Protein AF-A0A5D6XZL4-F1 (afdb_monomer)

Foldseek 3Di:
DDDPVPDPVVVVVVVQVVQQVPADAAEAECPAPHDHVVNSVVSQVSHHHDHYYYHPDDHDPCCPVCVVVVVVRVVVRVVVVVVVVVVDPDD

Structure (mmCIF, N/CA/C/O backbone):
data_AF-A0A5D6XZL4-F1
#
_entry.id   AF-A0A5D6XZL4-F1
#
loop_
_atom_site.group_PDB
_atom_site.id
_atom_site.type_symbol
_atom_site.label_atom_id
_atom_site.label_alt_id
_atom_site.label_comp_id
_atom_site.label_asym_id
_atom_site.label_entity_id
_atom_site.label_seq_id
_atom_site.pdbx_PDB_ins_code
_atom_site.Cartn_x
_atom_site.Cartn_y
_atom_site.Cartn_z
_atom_site.occupancy
_atom_site.B_iso_or_equiv
_atom_site.auth_seq_id
_atom_site.auth_comp_id
_atom_site.auth_asym_id
_atom_site.auth_atom_id
_atom_site.pdbx_PDB_model_num
ATOM 1 N N . LEU A 1 1 ? -3.929 0.447 -17.547 1.00 41.22 1 LEU A N 1
ATOM 2 C CA . LEU A 1 1 ? -3.243 1.705 -17.901 1.00 41.22 1 LEU A CA 1
ATOM 3 C C . LEU A 1 1 ? -4.137 2.865 -17.456 1.00 41.22 1 LEU A C 1
ATOM 5 O O . LEU A 1 1 ? -4.964 3.332 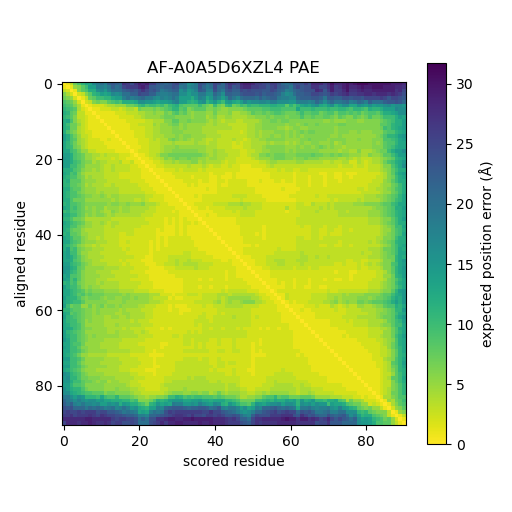-18.232 1.00 41.22 1 LEU A O 1
ATOM 9 N N . ILE A 1 2 ? -4.078 3.231 -16.174 1.00 38.47 2 ILE A N 1
ATOM 10 C CA . ILE A 1 2 ? -4.801 4.399 -15.651 1.00 38.47 2 ILE A CA 1
ATOM 11 C C . ILE A 1 2 ? -3.946 5.616 -15.997 1.00 38.47 2 ILE A C 1
ATOM 13 O O . ILE A 1 2 ? -2.748 5.636 -15.732 1.00 38.47 2 ILE A O 1
ATOM 17 N N . ARG A 1 3 ? -4.545 6.567 -16.711 1.00 42.91 3 ARG A N 1
ATOM 18 C CA . ARG A 1 3 ? -3.860 7.736 -17.253 1.00 42.91 3 ARG A CA 1
ATOM 19 C C . ARG A 1 3 ? -3.654 8.757 -16.137 1.00 42.91 3 ARG A C 1
ATOM 21 O O . ARG A 1 3 ? -4.618 9.352 -15.671 1.00 42.91 3 ARG A O 1
ATOM 28 N N . THR A 1 4 ? -2.398 9.024 -15.798 1.00 55.00 4 THR A N 1
ATOM 29 C CA . THR A 1 4 ? -1.960 10.184 -15.001 1.00 55.00 4 THR A CA 1
ATOM 30 C C . THR A 1 4 ? -2.505 11.520 -15.531 1.00 55.00 4 THR A C 1
ATOM 32 O O . THR A 1 4 ? -2.612 12.474 -14.774 1.00 55.00 4 THR A O 1
ATOM 35 N N . SER A 1 5 ? -2.943 11.591 -16.797 1.00 57.62 5 SER A N 1
ATOM 36 C CA . SER A 1 5 ? -3.575 12.781 -17.384 1.00 57.62 5 SER A CA 1
ATOM 37 C C . SER A 1 5 ? -5.059 12.992 -17.047 1.00 57.62 5 SER A C 1
ATOM 39 O O . SER A 1 5 ? -5.595 14.042 -17.388 1.00 57.62 5 SER A O 1
ATOM 41 N N . SER A 1 6 ? -5.740 12.031 -16.410 1.00 66.06 6 SER A N 1
ATOM 42 C CA . SER A 1 6 ? -7.148 12.172 -15.992 1.00 66.06 6 SER A CA 1
ATOM 43 C C . SER A 1 6 ? -7.359 12.048 -14.484 1.00 66.06 6 SER A C 1
ATOM 45 O O . SER A 1 6 ? -8.502 12.037 -14.031 1.00 66.06 6 SER A O 1
ATOM 47 N N . THR A 1 7 ? -6.286 11.903 -13.707 1.00 72.62 7 THR A N 1
ATOM 48 C CA . THR A 1 7 ? -6.389 11.838 -12.250 1.00 72.62 7 THR A CA 1
ATOM 49 C C . THR A 1 7 ? -6.687 13.231 -11.709 1.00 72.62 7 THR A C 1
ATOM 51 O O . THR A 1 7 ? -5.868 14.140 -11.817 1.00 72.62 7 THR A O 1
ATOM 54 N N . ASP A 1 8 ? -7.865 13.394 -11.114 1.00 81.50 8 ASP A N 1
ATOM 55 C CA . ASP A 1 8 ? -8.205 14.585 -10.342 1.00 81.50 8 ASP A CA 1
ATOM 56 C C . ASP A 1 8 ? -7.542 14.485 -8.959 1.00 81.50 8 ASP A C 1
ATOM 58 O O . ASP A 1 8 ? -8.066 13.872 -8.024 1.00 81.50 8 ASP A O 1
ATOM 62 N N . TYR A 1 9 ? -6.340 15.050 -8.853 1.00 76.94 9 TYR A N 1
ATOM 63 C CA . TYR A 1 9 ? -5.564 15.048 -7.614 1.00 76.94 9 TYR A CA 1
ATOM 64 C C . TYR A 1 9 ? -6.223 15.877 -6.502 1.00 76.94 9 TYR A C 1
ATOM 66 O O . TYR A 1 9 ? -6.060 15.546 -5.330 1.00 76.94 9 TYR A O 1
ATOM 74 N N . GLU A 1 10 ? -7.018 16.897 -6.839 1.00 85.06 10 GLU A N 1
ATOM 75 C CA . GLU A 1 10 ? -7.774 17.684 -5.855 1.00 85.06 10 GLU A CA 1
ATOM 76 C C . GLU A 1 10 ? -8.892 16.848 -5.228 1.00 85.06 10 GLU A C 1
ATOM 78 O O . GLU A 1 10 ? -9.114 16.869 -4.014 1.00 85.06 10 GLU A O 1
ATOM 83 N N . LEU A 1 11 ? -9.600 16.061 -6.041 1.00 85.62 11 LEU A N 1
ATOM 84 C CA . LEU A 1 11 ? -10.569 15.097 -5.531 1.00 85.62 11 LEU A CA 1
ATOM 85 C C . LEU A 1 11 ? -9.896 14.037 -4.652 1.00 85.62 11 LEU A C 1
ATOM 87 O O . LEU A 1 11 ? -10.391 13.770 -3.556 1.00 85.62 11 LEU A O 1
ATOM 91 N N . LEU A 1 12 ? -8.768 13.477 -5.095 1.00 82.75 12 LEU A N 1
ATOM 92 C CA . LEU A 1 12 ? -8.030 12.467 -4.337 1.00 82.75 12 LEU A CA 1
ATOM 93 C C . LEU A 1 12 ? -7.561 13.004 -2.976 1.00 82.75 12 LEU A C 1
ATOM 95 O O . LEU A 1 12 ? -7.748 12.336 -1.960 1.00 82.75 12 LEU A O 1
ATOM 99 N N . ASN A 1 13 ? -7.031 14.228 -2.928 1.00 85.62 13 ASN A N 1
ATOM 100 C CA . ASN A 1 13 ? -6.591 14.858 -1.682 1.00 85.62 13 ASN A CA 1
ATOM 101 C C . ASN A 1 13 ? -7.758 15.107 -0.719 1.00 85.62 13 ASN A C 1
ATOM 103 O O . ASN A 1 13 ? -7.656 14.765 0.459 1.00 85.62 13 ASN A O 1
ATOM 107 N N . ARG A 1 14 ? -8.899 15.612 -1.211 1.00 89.25 14 ARG A N 1
ATOM 108 C CA . ARG A 1 14 ? -10.104 15.796 -0.380 1.00 89.25 14 ARG A CA 1
ATOM 109 C C . ARG A 1 14 ? -10.630 14.475 0.176 1.00 89.25 14 ARG A C 1
ATOM 111 O O . ARG A 1 14 ? -11.037 14.407 1.333 1.00 89.25 14 ARG A O 1
ATOM 118 N N . GLN A 1 15 ? -10.621 13.418 -0.635 1.00 87.88 15 GLN A N 1
ATOM 119 C CA . GLN A 1 15 ? -11.019 12.084 -0.186 1.00 87.88 15 GLN A CA 1
ATOM 120 C C . GLN A 1 15 ? -10.057 11.549 0.876 1.00 87.88 15 GLN A C 1
ATOM 122 O O . GLN A 1 15 ? -10.508 11.066 1.911 1.00 87.88 15 GLN A O 1
ATOM 127 N N . ARG A 1 16 ? -8.745 11.687 0.665 1.00 87.50 16 ARG A N 1
ATOM 128 C CA . ARG A 1 16 ? -7.726 11.316 1.652 1.00 87.50 16 ARG A CA 1
ATOM 129 C C . ARG A 1 16 ? -7.954 12.041 2.979 1.00 87.50 16 ARG A C 1
ATOM 131 O O . ARG A 1 16 ? -7.990 11.389 4.016 1.00 87.50 16 ARG A O 1
ATOM 138 N N . GLU A 1 17 ? -8.160 13.358 2.954 1.00 89.25 17 GLU A N 1
ATOM 139 C CA . GLU A 1 17 ? -8.441 14.168 4.150 1.00 89.25 17 GLU A CA 1
ATOM 140 C C . GLU A 1 17 ? -9.680 13.683 4.906 1.00 89.25 17 GLU A C 1
ATOM 142 O O . GLU A 1 17 ? -9.628 13.497 6.124 1.00 89.25 17 GLU A O 1
ATOM 147 N N . ALA A 1 18 ? -10.766 13.393 4.186 1.00 90.06 18 ALA A N 1
ATOM 148 C CA . ALA A 1 18 ? -11.991 12.862 4.777 1.00 90.06 18 ALA A CA 1
ATOM 149 C C . ALA A 1 18 ? -11.793 11.480 5.430 1.00 90.06 18 ALA A C 1
ATOM 151 O O . ALA A 1 18 ? -12.499 11.141 6.378 1.00 90.06 18 ALA A O 1
ATOM 152 N N . LEU A 1 19 ? -10.825 10.692 4.956 1.00 88.69 19 LEU A N 1
ATOM 153 C CA . LEU A 1 19 ? -10.536 9.333 5.423 1.00 88.69 19 LEU A CA 1
ATOM 154 C C . LEU A 1 19 ? -9.407 9.269 6.464 1.00 88.69 19 LEU A C 1
ATOM 156 O O . LEU A 1 19 ? -9.055 8.179 6.909 1.00 88.69 19 LEU A O 1
ATOM 160 N N . THR A 1 20 ? -8.877 10.410 6.919 1.00 87.81 20 THR A N 1
ATOM 161 C CA . THR A 1 20 ? -7.780 10.475 7.909 1.00 87.81 20 THR A CA 1
ATOM 162 C C . THR A 1 20 ? -8.094 9.834 9.257 1.00 87.81 20 THR A C 1
ATOM 164 O O . THR A 1 20 ? -7.174 9.636 10.037 1.00 87.81 20 THR A O 1
ATOM 167 N N . HIS A 1 21 ? -9.351 9.491 9.544 1.00 87.19 21 HIS A N 1
ATOM 168 C CA . HIS A 1 21 ? -9.788 8.809 10.767 1.00 87.19 21 HIS A CA 1
ATOM 169 C C . HIS A 1 21 ? -9.917 7.281 10.610 1.00 87.19 21 HIS A C 1
ATOM 171 O O . HIS A 1 21 ? -10.222 6.585 11.578 1.00 87.19 21 HIS A O 1
ATOM 177 N N . ILE A 1 22 ? -9.716 6.748 9.400 1.00 89.44 22 ILE A N 1
ATOM 178 C CA . ILE A 1 22 ? -9.834 5.321 9.088 1.00 89.44 22 ILE A CA 1
ATOM 179 C C . ILE A 1 22 ? -8.437 4.764 8.854 1.00 89.44 22 ILE A C 1
ATOM 181 O O . ILE A 1 22 ? -7.733 5.234 7.967 1.00 89.44 22 ILE A O 1
ATOM 185 N N . SER A 1 23 ? -8.042 3.741 9.618 1.00 92.31 23 SER A N 1
ATOM 186 C CA . SER A 1 23 ? -6.738 3.090 9.445 1.00 92.31 23 SER A CA 1
ATOM 187 C C . SER A 1 23 ? -6.528 2.636 8.002 1.00 92.31 23 SER A C 1
ATOM 189 O O . SER A 1 23 ? -7.390 1.982 7.416 1.00 92.31 23 SER A O 1
ATOM 191 N N . ALA A 1 24 ? -5.370 2.985 7.441 1.00 93.88 24 ALA A N 1
ATOM 192 C CA . ALA A 1 24 ? -5.017 2.651 6.071 1.00 93.88 24 ALA A CA 1
ATOM 193 C C . ALA A 1 24 ? -4.038 1.476 6.026 1.00 93.88 24 ALA A C 1
ATOM 195 O O . ALA A 1 24 ? -3.141 1.369 6.863 1.00 93.88 24 ALA A O 1
ATOM 196 N N . PHE A 1 25 ? -4.164 0.652 4.994 1.00 96.06 25 PHE A N 1
ATOM 197 C CA . PHE A 1 25 ? -3.197 -0.368 4.602 1.00 96.06 25 PHE A CA 1
ATOM 198 C C . PHE A 1 25 ? -2.661 0.032 3.231 1.00 96.06 25 PHE A C 1
ATOM 200 O O . PHE A 1 25 ? -3.444 0.175 2.293 1.00 96.06 25 PHE A O 1
ATOM 207 N N . VAL A 1 26 ? -1.353 0.261 3.119 1.00 95.62 26 VAL A N 1
ATOM 208 C CA . VAL A 1 26 ? -0.750 0.791 1.884 1.00 95.62 26 VAL A CA 1
ATOM 209 C C . VAL A 1 26 ? 0.377 -0.119 1.426 1.00 95.62 26 VAL A C 1
ATOM 211 O O . VAL A 1 26 ? 1.230 -0.529 2.213 1.00 95.62 26 VAL A O 1
ATOM 214 N N . THR A 1 27 ? 0.378 -0.426 0.134 1.00 96.81 27 THR A N 1
ATOM 215 C CA . THR A 1 27 ? 1.373 -1.281 -0.514 1.00 96.81 27 THR A CA 1
ATOM 216 C C . THR A 1 27 ? 1.792 -0.664 -1.830 1.00 96.81 27 THR A C 1
ATOM 218 O O . THR A 1 27 ? 0.923 -0.223 -2.583 1.00 96.81 27 THR A O 1
ATOM 221 N N . TRP A 1 28 ? 3.081 -0.696 -2.144 1.00 96.69 28 TRP A N 1
ATOM 222 C CA . TRP A 1 28 ? 3.586 -0.244 -3.438 1.00 96.69 28 TRP A CA 1
ATOM 223 C C . TRP A 1 28 ? 4.829 -1.029 -3.849 1.00 96.69 28 TRP A C 1
ATOM 225 O O . TRP A 1 28 ? 5.496 -1.651 -3.017 1.00 96.69 28 TRP A O 1
ATOM 235 N N . ALA A 1 29 ? 5.124 -0.999 -5.145 1.00 97.38 29 ALA A N 1
ATOM 236 C CA . ALA A 1 29 ? 6.381 -1.476 -5.695 1.00 97.38 29 ALA A CA 1
ATOM 237 C C . ALA A 1 29 ? 7.249 -0.271 -6.070 1.00 97.38 29 ALA A C 1
ATOM 239 O O . ALA A 1 29 ? 6.749 0.685 -6.659 1.00 97.38 29 ALA A O 1
ATOM 240 N N . LYS A 1 30 ? 8.538 -0.308 -5.737 1.00 96.94 30 LYS A N 1
ATOM 241 C CA . LYS A 1 30 ? 9.483 0.775 -6.058 1.00 96.94 30 LYS A CA 1
ATOM 242 C C . LYS A 1 30 ? 9.780 0.874 -7.553 1.00 96.94 30 LYS A C 1
ATOM 244 O O . LYS A 1 30 ? 10.163 1.927 -8.040 1.00 96.94 30 LYS A O 1
ATOM 249 N N . ASP A 1 31 ? 9.601 -0.228 -8.277 1.00 95.75 31 ASP A N 1
ATOM 250 C CA . ASP A 1 31 ? 9.762 -0.324 -9.728 1.00 95.75 31 ASP A CA 1
ATOM 251 C C . ASP A 1 31 ? 8.435 -0.162 -10.493 1.00 95.75 31 ASP A C 1
ATOM 253 O O . ASP A 1 31 ? 8.335 -0.571 -11.654 1.00 95.75 31 ASP A O 1
ATOM 257 N N . ASP A 1 32 ? 7.394 0.407 -9.869 1.00 94.50 32 ASP A N 1
ATOM 258 C CA . ASP A 1 32 ? 6.136 0.686 -10.558 1.00 94.50 32 ASP A CA 1
ATOM 259 C C . ASP A 1 32 ? 6.357 1.690 -11.703 1.00 94.50 32 ASP A C 1
ATOM 261 O O . ASP A 1 32 ? 6.669 2.861 -11.516 1.00 94.50 32 ASP A O 1
ATOM 265 N N . MET A 1 33 ? 6.160 1.214 -12.933 1.00 92.44 33 MET A N 1
ATOM 266 C CA . MET A 1 33 ? 6.340 2.009 -14.148 1.00 92.44 33 MET A CA 1
ATOM 267 C C . MET A 1 33 ? 5.256 3.078 -14.375 1.00 92.44 33 MET A C 1
ATOM 269 O O . MET A 1 33 ? 5.331 3.834 -15.345 1.00 92.44 33 MET A O 1
ATOM 273 N N . HIS A 1 34 ? 4.192 3.077 -13.573 1.00 89.56 34 HIS A N 1
ATOM 274 C CA . HIS A 1 34 ? 3.056 3.987 -13.700 1.00 8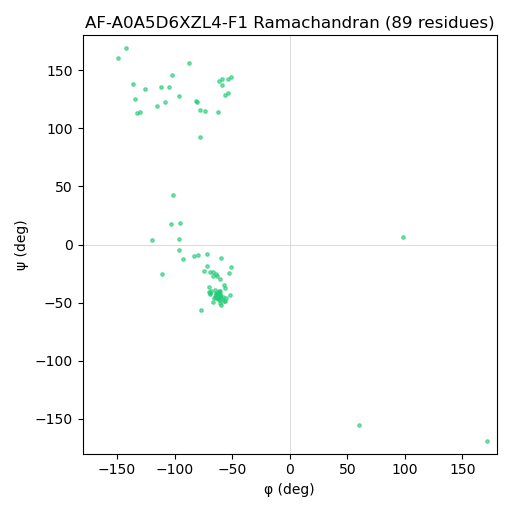9.56 34 HIS A CA 1
ATOM 275 C C . HIS A 1 34 ? 2.967 4.996 -12.557 1.00 89.56 34 HIS A C 1
ATOM 277 O O . HIS A 1 34 ? 2.371 6.057 -12.749 1.00 89.56 34 HIS A O 1
ATOM 283 N N . ILE A 1 35 ? 3.515 4.665 -11.388 1.00 87.94 35 ILE A N 1
ATOM 284 C CA . ILE A 1 35 ? 3.461 5.498 -10.189 1.00 87.94 35 ILE A CA 1
ATOM 285 C C . ILE A 1 35 ? 4.866 5.573 -9.600 1.00 87.94 35 ILE A C 1
ATOM 287 O O . ILE A 1 35 ? 5.386 4.579 -9.109 1.00 87.94 35 ILE A O 1
ATOM 291 N N . GLU A 1 36 ? 5.452 6.766 -9.628 1.00 90.81 36 GLU A N 1
ATOM 292 C CA . GLU A 1 36 ? 6.736 7.045 -8.981 1.00 90.81 36 GLU A CA 1
ATOM 293 C C . GLU A 1 36 ? 6.658 6.747 -7.472 1.00 90.81 36 GLU A C 1
ATOM 295 O O . GLU A 1 36 ? 5.626 6.984 -6.827 1.00 90.81 36 GLU A O 1
ATOM 300 N N . GLU A 1 37 ? 7.741 6.214 -6.900 1.00 93.31 37 GLU A N 1
ATOM 301 C CA . GLU A 1 37 ? 7.780 5.796 -5.493 1.00 93.31 37 GLU A CA 1
ATOM 302 C C . GLU A 1 37 ? 7.407 6.957 -4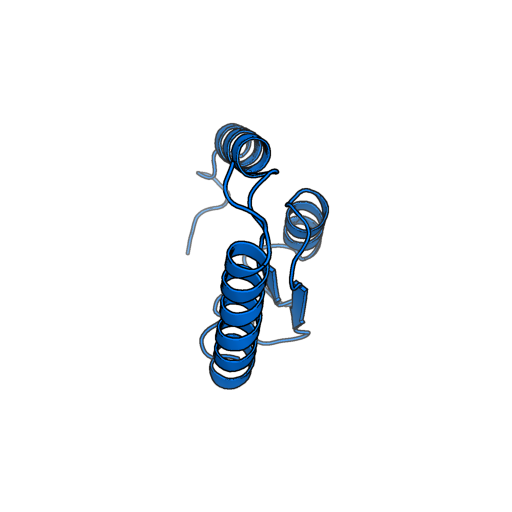.557 1.00 93.31 37 GLU A C 1
ATOM 304 O O . GLU A 1 37 ? 6.658 6.768 -3.597 1.00 93.31 37 GLU A O 1
ATOM 309 N N . GLU A 1 38 ? 7.839 8.173 -4.882 1.00 93.81 38 GLU A N 1
ATOM 310 C CA . GLU A 1 38 ? 7.583 9.405 -4.141 1.00 93.81 38 GLU A CA 1
ATOM 311 C C . GLU A 1 38 ? 6.084 9.684 -3.961 1.00 93.81 38 GLU A C 1
ATOM 313 O O . GLU A 1 38 ? 5.661 10.166 -2.908 1.00 93.81 38 GLU A O 1
ATOM 318 N N . ILE A 1 39 ? 5.255 9.341 -4.954 1.00 90.06 39 ILE A N 1
ATOM 319 C CA . ILE A 1 39 ? 3.797 9.505 -4.874 1.00 90.06 39 ILE A CA 1
ATOM 320 C C . ILE A 1 39 ? 3.215 8.520 -3.854 1.00 90.06 39 ILE A C 1
ATOM 322 O O . ILE A 1 39 ? 2.361 8.889 -3.044 1.00 90.06 39 ILE A O 1
ATOM 326 N N . SER A 1 40 ? 3.694 7.274 -3.868 1.00 92.69 40 SER A N 1
ATOM 327 C CA . SER A 1 40 ? 3.256 6.232 -2.932 1.00 92.69 40 SER A CA 1
ATOM 328 C C . SER A 1 40 ? 3.707 6.525 -1.501 1.00 92.69 40 SER A C 1
ATOM 330 O O . SER A 1 40 ? 2.925 6.351 -0.565 1.00 92.69 40 SER A O 1
ATOM 332 N N . LEU A 1 41 ? 4.935 7.024 -1.332 1.00 94.50 41 LEU A N 1
ATOM 333 C CA . LEU A 1 41 ? 5.469 7.477 -0.047 1.00 94.50 41 LEU A CA 1
ATOM 334 C C . LEU A 1 41 ? 4.624 8.613 0.525 1.00 94.50 41 LEU A C 1
ATOM 336 O O . LEU A 1 41 ? 4.138 8.503 1.651 1.00 94.50 41 LEU A O 1
ATOM 340 N N . LYS A 1 42 ? 4.356 9.644 -0.282 1.00 91.88 42 LYS A N 1
ATOM 341 C CA . LYS A 1 42 ? 3.515 10.769 0.125 1.00 91.88 42 LYS A CA 1
ATOM 342 C C . LYS A 1 42 ? 2.120 10.308 0.559 1.00 91.88 42 LYS A C 1
ATOM 344 O O . LYS A 1 42 ? 1.667 10.653 1.648 1.00 91.88 42 LYS A O 1
ATOM 349 N N . LEU A 1 43 ? 1.457 9.465 -0.239 1.00 89.38 43 LEU A N 1
ATOM 350 C CA . LEU A 1 43 ? 0.144 8.916 0.119 1.00 89.38 43 LEU A CA 1
ATOM 351 C C . LEU A 1 43 ? 0.200 8.095 1.418 1.00 89.38 43 LEU A C 1
ATOM 353 O O . LEU A 1 43 ? -0.713 8.174 2.241 1.00 89.38 43 LEU A O 1
ATOM 357 N N . SER A 1 44 ? 1.258 7.304 1.603 1.00 93.31 44 SER A N 1
ATOM 358 C CA . SER A 1 44 ? 1.478 6.486 2.797 1.00 93.31 44 SER A CA 1
ATOM 359 C C . SER A 1 44 ? 1.609 7.330 4.067 1.00 93.31 44 SER A C 1
ATOM 361 O O . SER A 1 44 ? 1.008 6.965 5.085 1.00 93.31 44 SER A O 1
ATOM 363 N N . GLU A 1 45 ? 2.374 8.423 3.998 1.00 93.56 45 GLU A N 1
ATOM 364 C CA . GLU A 1 45 ? 2.630 9.363 5.097 1.00 93.56 45 GLU A CA 1
ATOM 365 C C . GLU A 1 45 ? 1.396 10.193 5.458 1.00 93.56 45 GLU A C 1
ATOM 367 O O . GLU A 1 45 ? 1.110 10.403 6.634 1.00 93.56 45 GLU A O 1
ATOM 372 N N . GLU A 1 46 ? 0.642 10.641 4.455 1.00 92.12 46 GLU A N 1
ATOM 373 C CA . GLU A 1 46 ? -0.522 11.512 4.649 1.00 92.12 46 GLU A CA 1
ATOM 374 C C . GLU A 1 46 ? -1.809 10.742 5.011 1.00 92.12 46 GLU A C 1
ATOM 376 O O . GLU A 1 46 ? -2.821 11.348 5.371 1.00 92.12 46 GLU A O 1
ATOM 381 N N . SER A 1 47 ? -1.801 9.410 4.911 1.00 91.56 47 SER A N 1
ATOM 382 C CA . SER A 1 47 ? -2.920 8.545 5.311 1.00 91.56 47 SER A CA 1
ATOM 383 C C . SER A 1 47 ? -2.847 8.166 6.795 1.00 91.56 47 SER A C 1
ATOM 385 O O . SER A 1 47 ? -1.763 8.093 7.371 1.00 91.56 47 SER A O 1
ATOM 387 N N . HIS A 1 48 ? -3.984 7.818 7.416 1.00 93.25 48 HIS A N 1
ATOM 388 C CA . HIS A 1 48 ? -3.994 7.342 8.808 1.00 93.25 48 HIS A CA 1
ATOM 389 C C . HIS A 1 48 ? -3.019 6.159 9.002 1.00 93.25 48 HIS A C 1
ATOM 391 O O . HIS A 1 48 ? -2.958 5.263 8.145 1.00 93.25 48 HIS A O 1
ATOM 397 N N . PRO A 1 49 ? -2.312 6.076 10.145 1.00 92.69 49 PRO A N 1
ATOM 398 C CA . PRO A 1 49 ? -1.416 4.966 10.448 1.00 92.69 49 PRO A CA 1
ATOM 399 C C . PRO A 1 49 ? -2.044 3.573 10.281 1.00 92.69 49 PRO A C 1
ATOM 401 O O . PRO A 1 49 ? -3.219 3.336 10.589 1.00 92.69 49 PRO A O 1
ATOM 404 N N . GLY A 1 50 ? -1.222 2.639 9.818 1.00 94.00 50 GLY A N 1
ATOM 405 C CA . GLY A 1 50 ? -1.528 1.221 9.652 1.00 94.00 50 GLY A CA 1
ATOM 406 C C . GLY A 1 50 ? -0.390 0.525 8.897 1.00 94.00 50 GLY A C 1
ATOM 407 O O . GLY A 1 50 ? 0.673 1.127 8.731 1.00 94.00 50 GLY A O 1
ATOM 408 N N . PRO A 1 51 ? -0.566 -0.725 8.447 1.00 96.88 51 PRO A N 1
ATOM 409 C CA . PRO A 1 51 ? 0.496 -1.465 7.774 1.00 96.88 51 PRO A CA 1
ATOM 410 C C . PRO A 1 51 ? 0.953 -0.787 6.477 1.00 96.88 51 PRO A C 1
ATOM 412 O O . PRO A 1 51 ? 0.139 -0.233 5.727 1.00 96.88 51 PRO A O 1
ATOM 415 N N . ARG A 1 52 ? 2.267 -0.821 6.232 1.00 97.19 52 ARG A N 1
A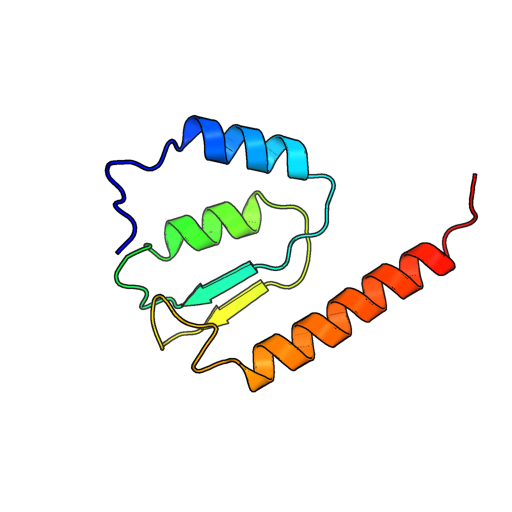TOM 416 C CA . ARG A 1 52 ? 2.935 -0.260 5.052 1.00 97.19 52 ARG A CA 1
ATOM 417 C C . ARG A 1 52 ? 3.930 -1.275 4.510 1.00 97.19 52 ARG A C 1
ATOM 419 O O . ARG A 1 52 ? 4.802 -1.717 5.254 1.00 97.19 52 ARG A O 1
ATOM 426 N N . PHE A 1 53 ? 3.815 -1.616 3.230 1.00 97.31 53 PHE A N 1
ATOM 427 C CA . PHE A 1 53 ? 4.729 -2.552 2.577 1.00 97.31 53 PHE A CA 1
ATOM 428 C C . PHE A 1 53 ? 5.262 -1.966 1.274 1.00 97.31 53 PHE A C 1
ATOM 430 O O . PHE A 1 53 ? 4.521 -1.794 0.306 1.00 97.31 53 PHE A O 1
ATOM 437 N N . ALA A 1 54 ? 6.565 -1.702 1.260 1.00 97.06 54 ALA A N 1
ATOM 438 C CA . ALA A 1 54 ? 7.312 -1.368 0.059 1.00 97.06 54 ALA A CA 1
ATOM 439 C C . ALA A 1 54 ? 7.985 -2.635 -0.472 1.00 97.06 54 ALA A C 1
ATOM 441 O O . ALA A 1 54 ? 8.699 -3.313 0.270 1.00 97.06 54 ALA A O 1
ATOM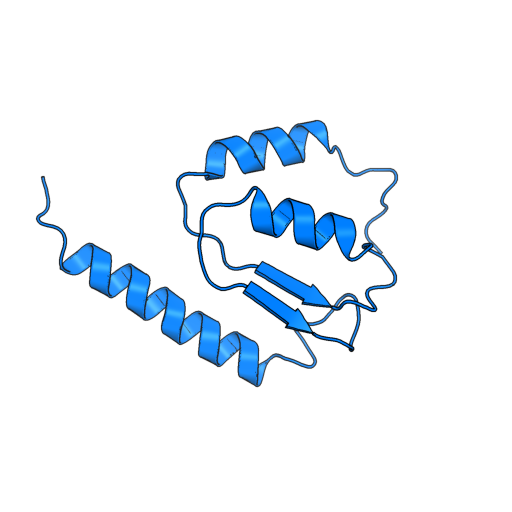 442 N N . PHE A 1 55 ? 7.792 -2.942 -1.749 1.00 97.31 55 PHE A N 1
ATOM 443 C CA . PHE A 1 55 ? 8.473 -4.047 -2.415 1.00 97.31 55 PHE A CA 1
ATOM 444 C C . PHE A 1 55 ? 9.453 -3.509 -3.447 1.00 97.31 55 PHE A C 1
ATOM 446 O O . PHE A 1 55 ? 9.108 -2.629 -4.225 1.00 97.31 55 PHE A O 1
ATOM 453 N N . ASP A 1 56 ? 10.669 -4.052 -3.490 1.00 97.38 56 ASP A N 1
ATOM 454 C CA . ASP A 1 56 ? 11.684 -3.567 -4.435 1.00 97.38 56 ASP A CA 1
ATOM 455 C C . ASP A 1 56 ? 11.327 -3.856 -5.901 1.00 97.38 56 ASP A C 1
ATOM 457 O O . ASP A 1 56 ? 11.861 -3.199 -6.791 1.00 97.38 56 ASP A O 1
ATOM 461 N N . LYS A 1 57 ? 10.478 -4.864 -6.151 1.00 93.38 57 LYS A N 1
ATOM 462 C CA . LYS A 1 57 ? 10.126 -5.346 -7.490 1.00 93.38 57 LYS A CA 1
ATOM 463 C C . LYS A 1 57 ? 8.660 -5.751 -7.617 1.00 93.38 57 LYS A C 1
ATOM 465 O O . LYS A 1 57 ? 7.989 -5.988 -6.611 1.00 93.38 57 LYS A O 1
ATOM 470 N N . ASP A 1 58 ? 8.270 -5.966 -8.872 1.00 94.44 58 ASP A N 1
ATOM 471 C CA . ASP A 1 58 ? 7.027 -6.557 -9.384 1.00 94.44 58 ASP A CA 1
ATOM 472 C C . ASP A 1 58 ? 5.946 -5.555 -9.835 1.00 94.44 58 ASP A C 1
ATOM 474 O O . ASP A 1 58 ? 4.850 -5.949 -10.260 1.00 94.44 58 ASP A O 1
ATOM 478 N N . GLY A 1 59 ? 6.296 -4.268 -9.841 1.00 94.19 59 GLY A N 1
ATOM 479 C CA . GLY A 1 59 ? 5.583 -3.202 -10.530 1.00 94.19 59 GLY A CA 1
ATOM 480 C C . GLY A 1 59 ? 4.133 -2.990 -10.090 1.00 94.19 59 GLY A C 1
ATOM 481 O O . GLY A 1 59 ? 3.712 -3.324 -8.985 1.00 94.19 59 GLY A O 1
ATOM 482 N N . HIS A 1 60 ? 3.339 -2.425 -11.001 1.00 93.44 60 HIS A N 1
ATOM 483 C CA . HIS A 1 60 ? 2.022 -1.860 -10.692 1.00 93.44 60 HIS A CA 1
ATOM 484 C C . HIS A 1 60 ? 0.989 -2.835 -10.120 1.00 93.44 60 HIS A C 1
ATOM 486 O O . HIS A 1 60 ? 0.094 -2.449 -9.375 1.00 93.44 60 HIS A O 1
ATOM 492 N N . ASN A 1 61 ? 1.075 -4.114 -10.488 1.00 94.69 61 ASN A N 1
ATOM 493 C CA . ASN A 1 61 ? 0.110 -5.124 -10.058 1.00 94.69 61 ASN A CA 1
ATOM 494 C C . ASN A 1 61 ? 0.660 -5.973 -8.911 1.00 94.69 61 ASN A C 1
ATOM 496 O O . ASN A 1 61 ? 0.485 -7.195 -8.926 1.00 94.69 61 ASN A O 1
ATOM 500 N N . ILE A 1 62 ? 1.311 -5.328 -7.939 1.00 95.19 62 ILE A N 1
ATOM 501 C CA . ILE A 1 62 ? 2.009 -5.957 -6.811 1.00 95.19 62 ILE A CA 1
ATOM 502 C C . ILE A 1 62 ? 1.141 -6.957 -6.028 1.00 95.19 62 ILE A C 1
ATOM 504 O O . ILE A 1 62 ? 1.649 -7.929 -5.471 1.00 95.19 62 ILE A O 1
ATOM 508 N N . GLN A 1 63 ? -0.186 -6.804 -6.074 1.00 93.56 63 GLN A N 1
ATOM 509 C CA . GLN A 1 63 ? -1.138 -7.722 -5.456 1.00 93.56 63 GLN A CA 1
ATOM 510 C C . GLN A 1 63 ? -1.136 -9.140 -6.037 1.00 93.56 63 GLN A C 1
ATOM 512 O O . GLN A 1 63 ? -1.521 -10.074 -5.342 1.00 93.56 63 GLN A O 1
ATOM 517 N N . LYS A 1 64 ? -0.722 -9.326 -7.298 1.00 95.88 64 LYS A N 1
ATOM 518 C CA . LYS A 1 64 ? -0.647 -10.657 -7.923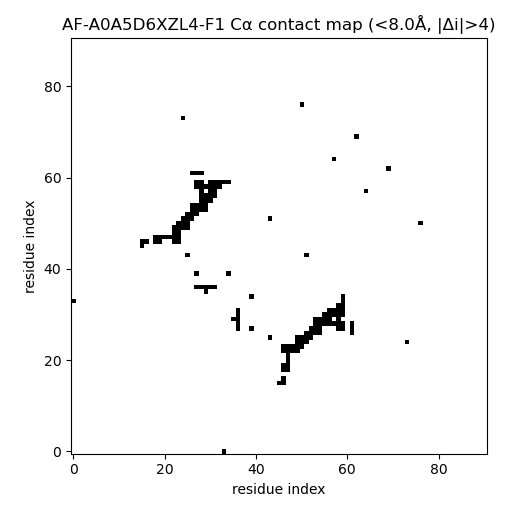 1.00 95.88 64 LYS A CA 1
ATOM 519 C C . LYS A 1 64 ? 0.583 -11.445 -7.450 1.00 95.88 64 LYS A C 1
ATOM 521 O O . LYS A 1 64 ? 0.402 -12.542 -6.932 1.00 95.88 64 LYS A O 1
ATOM 526 N N . PRO A 1 65 ? 1.817 -10.926 -7.589 1.00 97.12 65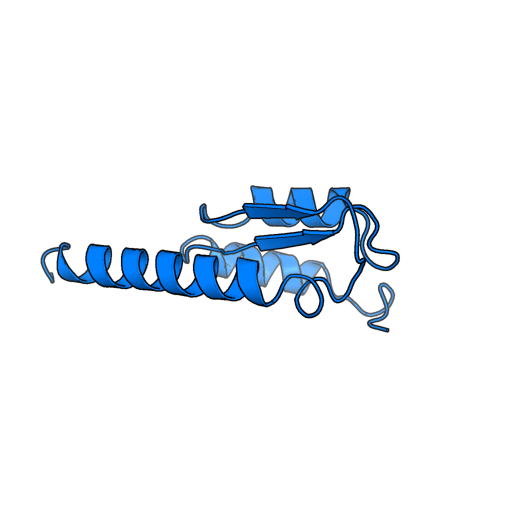 PRO A N 1
ATOM 527 C CA . PRO A 1 65 ? 3.014 -11.653 -7.183 1.00 97.12 65 PRO A CA 1
ATOM 528 C C . PRO A 1 65 ? 3.195 -11.703 -5.665 1.00 97.12 65 PRO A C 1
ATOM 530 O O . PRO A 1 65 ? 3.870 -12.603 -5.176 1.00 97.12 65 PRO A O 1
ATOM 533 N N . LYS A 1 66 ? 2.599 -10.774 -4.902 1.00 96.56 66 LYS A N 1
ATOM 534 C CA . LYS A 1 66 ? 2.673 -10.760 -3.430 1.00 96.56 66 LYS A CA 1
ATOM 535 C C . LYS A 1 66 ? 1.398 -11.255 -2.749 1.00 96.56 66 LYS A C 1
ATOM 537 O O . LYS A 1 66 ? 1.218 -10.990 -1.563 1.00 96.56 66 LYS A O 1
ATOM 542 N N . VAL A 1 67 ? 0.524 -11.967 -3.466 1.00 97.19 67 VAL A N 1
ATOM 543 C CA . VAL A 1 67 ? -0.796 -12.386 -2.961 1.00 97.19 67 VAL A CA 1
ATOM 544 C C . VAL A 1 67 ? -0.713 -13.101 -1.613 1.00 97.19 67 VAL A C 1
ATOM 546 O O . VAL A 1 67 ? -1.476 -12.765 -0.712 1.00 97.19 67 VAL A O 1
ATOM 549 N N . ASP A 1 68 ? 0.244 -14.011 -1.436 1.00 97.50 68 ASP A N 1
ATOM 550 C CA . ASP A 1 68 ? 0.363 -14.802 -0.208 1.00 97.50 68 ASP A CA 1
ATOM 551 C C . ASP A 1 68 ? 0.714 -13.923 1.000 1.00 97.50 68 ASP A C 1
ATOM 553 O O . ASP A 1 68 ? 0.076 -14.002 2.050 1.00 97.50 68 ASP A O 1
ATOM 557 N N . VAL A 1 69 ? 1.691 -13.027 0.827 1.00 96.81 69 VAL A N 1
ATOM 558 C CA . VAL A 1 69 ? 2.137 -12.098 1.875 1.00 96.81 69 VAL A CA 1
ATOM 559 C C . VAL A 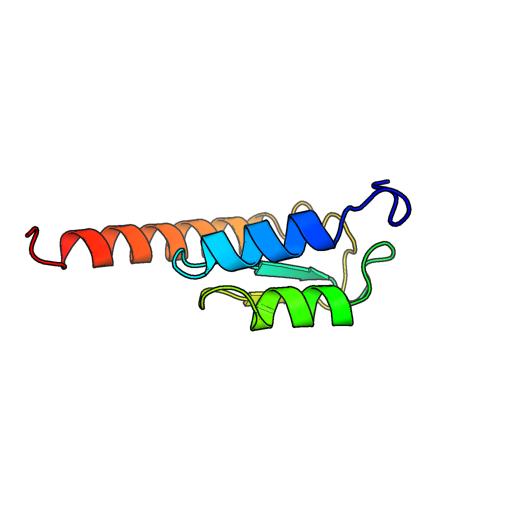1 69 ? 1.034 -11.096 2.196 1.00 96.81 69 VAL A C 1
ATOM 561 O O . VAL A 1 69 ? 0.676 -10.914 3.356 1.00 96.81 69 VAL A O 1
ATOM 564 N N . LEU A 1 70 ? 0.458 -10.469 1.171 1.00 97.19 70 LEU A N 1
ATOM 565 C CA . LEU A 1 70 ? -0.559 -9.439 1.353 1.00 97.19 70 LEU A CA 1
ATOM 566 C C . LEU A 1 70 ? -1.833 -9.997 1.975 1.00 97.19 70 LEU A C 1
ATOM 568 O O . LEU A 1 70 ? -2.416 -9.352 2.840 1.00 97.19 70 LEU A O 1
ATOM 572 N N . THR A 1 71 ? -2.247 -11.200 1.580 1.00 97.94 71 THR A N 1
ATOM 573 C CA . THR A 1 71 ? -3.422 -11.857 2.161 1.00 97.94 71 THR A CA 1
ATOM 574 C C . THR A 1 71 ? -3.210 -12.135 3.644 1.00 97.94 71 THR A C 1
ATOM 576 O O . THR A 1 71 ? -4.081 -11.821 4.455 1.00 97.94 71 THR A O 1
ATOM 579 N N . LEU A 1 72 ? -2.045 -12.673 4.018 1.00 98.12 72 LEU A N 1
ATOM 580 C CA . LEU A 1 72 ? -1.719 -12.950 5.415 1.00 98.12 72 LEU A CA 1
ATOM 581 C C . LEU A 1 72 ? -1.740 -11.672 6.266 1.00 98.12 72 LEU A C 1
ATOM 583 O O . LEU A 1 72 ? -2.337 -11.654 7.344 1.00 98.12 72 LEU A O 1
ATOM 587 N N . GLU A 1 73 ? -1.124 -10.603 5.772 1.00 97.75 73 GLU A N 1
ATOM 588 C CA . GLU A 1 73 ? -1.041 -9.326 6.483 1.00 97.75 73 GLU A CA 1
ATOM 589 C C . GLU A 1 73 ? -2.395 -8.611 6.562 1.00 97.75 73 GLU A C 1
ATOM 591 O O . GLU A 1 73 ? -2.735 -8.058 7.608 1.00 97.75 73 GLU A O 1
ATOM 596 N N . LEU A 1 74 ? -3.222 -8.692 5.516 1.00 97.06 74 LEU A N 1
ATOM 597 C CA . LEU A 1 74 ? -4.594 -8.182 5.544 1.00 97.06 74 LEU A CA 1
ATOM 598 C C . LEU A 1 74 ? -5.446 -8.904 6.592 1.00 97.06 74 LEU A C 1
ATOM 600 O O . LEU A 1 74 ? -6.132 -8.246 7.372 1.00 97.06 74 LEU A O 1
ATOM 604 N N . VAL A 1 75 ? -5.391 -10.240 6.647 1.00 97.81 75 VAL A N 1
ATOM 605 C CA . VAL A 1 75 ? -6.154 -11.029 7.632 1.00 97.81 75 VAL A CA 1
ATOM 606 C C . VAL A 1 75 ? -5.742 -10.666 9.057 1.00 97.81 75 VAL A C 1
ATOM 608 O O . VAL A 1 75 ? -6.609 -10.447 9.905 1.00 97.81 75 VAL A O 1
ATOM 611 N N . ARG A 1 76 ? -4.434 -10.554 9.317 1.00 97.00 76 ARG A N 1
ATOM 612 C CA . ARG A 1 76 ? -3.904 -10.131 10.623 1.00 97.00 76 ARG A CA 1
ATOM 613 C C . ARG A 1 76 ? -4.395 -8.737 10.997 1.00 97.00 76 ARG A C 1
ATOM 615 O O . ARG A 1 76 ? -4.978 -8.556 12.062 1.00 97.00 76 ARG A O 1
ATOM 622 N N . TRP A 1 77 ? -4.227 -7.774 10.096 1.00 96.56 77 TRP A N 1
ATOM 623 C CA . TRP A 1 77 ? -4.593 -6.383 10.340 1.00 96.56 77 T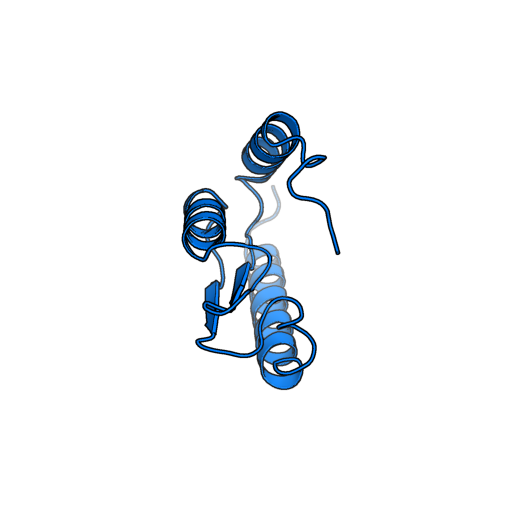RP A CA 1
ATOM 624 C C . TRP A 1 77 ? -6.094 -6.194 10.584 1.00 96.56 77 TRP A C 1
ATOM 626 O O . TRP A 1 77 ? -6.490 -5.505 11.526 1.00 96.56 77 TRP A O 1
ATOM 636 N N . ILE A 1 78 ? -6.943 -6.844 9.784 1.00 95.31 78 ILE A N 1
ATOM 637 C CA . ILE A 1 78 ? -8.398 -6.814 9.978 1.00 95.31 78 ILE A CA 1
ATOM 638 C C . ILE A 1 78 ? -8.767 -7.446 11.325 1.00 95.31 78 ILE A C 1
ATOM 640 O O . ILE A 1 78 ? -9.585 -6.886 12.057 1.00 95.31 78 ILE A O 1
ATOM 644 N N . GLY A 1 79 ? -8.142 -8.575 11.677 1.00 95.56 79 GLY A N 1
ATOM 645 C CA . GLY A 1 79 ? -8.315 -9.220 12.978 1.00 95.56 79 GLY A CA 1
ATOM 646 C C . GLY A 1 79 ? -8.011 -8.274 14.142 1.00 95.56 79 GLY A C 1
ATOM 647 O O . GLY A 1 79 ? -8.826 -8.147 15.058 1.00 95.56 79 GLY A O 1
ATOM 648 N N . ASP A 1 80 ? -6.900 -7.541 14.065 1.00 93.44 80 ASP A N 1
ATOM 649 C CA . ASP A 1 80 ? -6.498 -6.564 15.081 1.00 93.44 80 ASP A CA 1
ATOM 650 C C . ASP A 1 80 ? -7.484 -5.394 15.195 1.00 93.44 80 ASP A C 1
ATOM 652 O O . ASP A 1 80 ? -7.823 -4.977 16.306 1.00 93.44 80 ASP A O 1
ATOM 656 N N . ILE A 1 81 ? -7.978 -4.866 14.069 1.00 91.69 81 ILE A N 1
ATOM 657 C CA . ILE A 1 81 ? -8.989 -3.796 14.065 1.00 91.69 81 ILE A CA 1
ATOM 658 C C . ILE A 1 81 ? -10.268 -4.264 14.766 1.00 91.69 81 ILE A C 1
ATOM 660 O O . ILE A 1 81 ? -10.805 -3.559 15.626 1.00 91.69 81 ILE A O 1
ATOM 664 N N . VAL A 1 82 ? -10.754 -5.459 14.422 1.00 92.62 82 VAL A N 1
ATOM 665 C CA . VAL A 1 82 ? -11.974 -6.028 15.011 1.00 92.62 82 VAL A CA 1
ATOM 666 C C . VAL A 1 82 ? -11.784 -6.287 16.507 1.00 92.62 82 VAL A C 1
ATOM 668 O O . VAL A 1 82 ? -12.655 -5.942 17.307 1.00 92.62 82 VAL A O 1
ATOM 671 N N . ALA A 1 83 ? -10.633 -6.827 16.910 1.00 91.44 83 ALA A N 1
ATOM 672 C CA . ALA A 1 83 ? -10.323 -7.077 18.314 1.00 91.44 83 ALA A CA 1
ATOM 673 C C . ALA A 1 83 ? -10.282 -5.779 19.139 1.00 91.44 83 ALA A C 1
ATOM 675 O O . ALA A 1 83 ? -10.890 -5.719 20.208 1.00 91.44 83 ALA A O 1
ATOM 676 N N . ARG A 1 84 ? -9.641 -4.715 18.630 1.00 86.25 84 ARG A N 1
ATOM 677 C CA . ARG A 1 84 ? -9.595 -3.396 19.294 1.00 86.25 84 ARG A CA 1
ATOM 678 C C . ARG A 1 84 ? -10.982 -2.778 19.456 1.00 86.25 84 ARG A C 1
ATOM 680 O O . ARG A 1 84 ? -11.285 -2.217 20.510 1.00 86.25 84 ARG A O 1
ATOM 687 N N . ARG A 1 85 ? -11.848 -2.918 18.446 1.00 79.88 85 ARG A N 1
ATOM 688 C CA . ARG A 1 85 ? -13.246 -2.472 18.537 1.00 79.88 85 ARG A CA 1
ATOM 689 C C . ARG A 1 85 ? -13.993 -3.194 19.660 1.00 79.88 85 ARG A C 1
ATOM 691 O O . ARG A 1 85 ? -14.711 -2.545 20.410 1.00 79.88 85 ARG A O 1
ATOM 698 N N . ASN A 1 86 ? -13.800 -4.504 19.796 1.00 75.12 86 ASN A N 1
ATOM 699 C CA . ASN A 1 86 ? -14.472 -5.314 20.819 1.00 75.12 86 ASN A CA 1
ATOM 700 C C . ASN A 1 86 ? -13.947 -5.065 22.246 1.00 75.12 86 ASN A C 1
ATOM 702 O O . ASN A 1 86 ? -14.624 -5.409 23.210 1.00 75.12 86 ASN A O 1
ATOM 706 N N . GLN A 1 87 ? -12.755 -4.479 22.388 1.00 66.25 87 GLN A N 1
ATOM 707 C CA . GLN A 1 87 ? -12.155 -4.100 23.676 1.00 66.25 87 GLN A CA 1
ATOM 708 C C . GLN A 1 87 ? -12.467 -2.654 24.087 1.00 66.25 87 GLN A C 1
ATOM 710 O O . GLN A 1 87 ? -12.228 -2.275 25.231 1.00 66.25 87 GLN A O 1
ATOM 715 N N . SER A 1 88 ? -12.995 -1.843 23.170 1.00 58.31 88 SER A N 1
ATOM 716 C CA . SER A 1 88 ? -13.437 -0.484 23.474 1.00 58.31 88 SER A CA 1
ATOM 717 C C . SER A 1 88 ? -14.830 -0.563 24.112 1.00 58.31 88 SER A C 1
ATOM 719 O O . SER A 1 88 ? -15.727 -1.129 23.479 1.00 58.31 88 SER A O 1
ATOM 721 N N . PRO A 1 89 ? -15.050 -0.040 25.337 1.00 50.72 89 PRO A N 1
ATOM 722 C CA . PRO A 1 89 ? -16.396 0.022 25.889 1.00 50.72 89 PRO A CA 1
ATOM 723 C C . PRO A 1 89 ? -17.284 0.791 24.906 1.00 50.72 89 PRO A C 1
ATOM 725 O O . PRO A 1 89 ? -16.907 1.870 24.444 1.00 50.72 89 PRO A O 1
ATOM 728 N N . GLN A 1 90 ? -18.424 0.205 24.536 1.00 51.94 90 GLN A N 1
ATOM 729 C CA . GLN A 1 90 ? -19.440 0.925 23.770 1.00 51.94 90 GLN A CA 1
ATOM 730 C C . GLN A 1 90 ? -19.882 2.152 24.591 1.00 51.94 90 GLN A C 1
ATOM 732 O O . GLN A 1 90 ? -20.031 2.004 25.809 1.00 51.94 90 GLN A O 1
ATOM 737 N N . PRO A 1 91 ? -20.049 3.336 23.975 1.00 57.09 91 PRO A N 1
ATOM 738 C CA . PRO A 1 91 ? -20.683 4.471 24.639 1.00 57.09 91 PRO A CA 1
ATOM 739 C C . PRO A 1 91 ? -22.141 4.172 25.008 1.00 57.09 91 PRO A C 1
ATOM 741 O O . PRO A 1 91 ? -22.794 3.388 24.277 1.00 57.09 91 PRO A O 1
#

Secondary structure (DSSP, 8-state):
---TTS--HHHHHHHHHHTTTS---EEEETT-SSS-HHHHHHHHHHSPS--EEEESSSGGGTTTTTHHHHHHHHHHHHHHHHHHHHHSPP-

Sequence (91 aa):
LIRTSSTDYELLNRQREALTHISAFVTWAKDDMHIEEEISLKLSEESHPGPRFAFDKDGHNIQKPKVDVLTLELVRWIGDIVARRNQSPQP

Solvent-accessible surface area (backbone atoms only — not comparable to full-atom values): 5456 Å² total; per-residue (Å²): 137,84,59,82,89,73,63,60,60,68,59,52,50,54,52,46,62,75,40,45,87,46,73,35,76,46,74,49,19,60,52,17,86,85,49,59,46,68,59,54,51,51,53,55,70,70,36,25,73,59,61,75,45,82,33,83,60,70,19,80,60,40,66,67,88,38,37,71,63,52,51,54,52,49,55,51,51,53,50,52,53,54,52,53,56,75,70,48,81,79,132

Nearest PDB structures (foldseek):
  1iuo-assembly1_A  TM=8.729E-01  e=2.541E-01  Pseudomonas fluorescens
  8v16-assembly1_C  TM=7.482E-01  e=1.401E-01  uncultured Pseudomonadota bacterium
  5h3h-assembly1_A  TM=7.264E-01  e=6.007E-01  Exiguobacterium antarcticum B7
  2qru-assembly1_A  TM=7.496E-01  e=6.418E-01  Enterococcus faecalis V583
  3e0x-assembly2_B  TM=6.941E-01  e=6.007E-01  Clostridium acetobutylicum

Mean predicted aligned error: 6.14 Å

Radius of gyration: 15.23 Å; Cα contacts (8 Å, |Δi|>4): 77; chains: 1; bounding box: 32×32×44 Å

pLDDT: mean 87.58, std 14.04, range [38.47, 98.12]